Protein AF-A0A327H446-F1 (afdb_monomer_lite)

Secondary structure (DSSP, 8-state):
-HHHHHHHHHHHHHHHHHHHHHHHHT-GGGHHHHHHHHHHTT----S-HHHHHHHHHHHHHHHHHHHH-----HHHHTTTT---

Radius of gyration: 19.66 Å; chains: 1; bounding box: 49×25×62 Å

Foldseek 3Di:
DVVVVVVVVVVVVVQLVQLVVQLVCLPLVCLVVVVVVCVVVVHDDPDDSVVSSVVSVVSNVVSVCSNPVPVPCVVVVVVVVPDD

pLDDT: mean 75.73, std 14.69, range [46.09, 91.81]

Sequence (84 aa):
MHLLVLGSMRQMYWRRRIGIAMLVVFLPVNAPLFLLAVEAMDITINSPDWFVGLSFLSLFIIGGILAFMPRISLMRLFQDGTHP

Structure (mmCIF, N/CA/C/O backbone):
data_AF-A0A327H446-F1
#
_entry.id   AF-A0A327H446-F1
#
loop_
_atom_site.group_PDB
_atom_site.id
_atom_site.type_symbol
_atom_site.label_atom_id
_atom_site.label_alt_id
_atom_site.label_comp_id
_atom_site.label_asym_id
_atom_site.label_entity_id
_atom_site.label_seq_id
_atom_site.pdbx_PDB_ins_code
_atom_site.Cartn_x
_atom_site.Cartn_y
_atom_site.Cartn_z
_atom_site.occupancy
_atom_site.B_iso_or_equiv
_atom_site.auth_seq_id
_atom_site.auth_comp_id
_atom_site.auth_asym_id
_atom_site.auth_atom_id
_atom_site.pdbx_PDB_model_num
ATOM 1 N N . MET A 1 1 ? -36.843 11.066 10.053 1.00 48.94 1 MET A N 1
ATOM 2 C CA . MET A 1 1 ? -35.577 11.017 10.829 1.00 48.94 1 MET A CA 1
ATOM 3 C C . MET A 1 1 ? -34.907 9.632 10.861 1.00 48.94 1 MET A C 1
ATOM 5 O O . MET A 1 1 ? -33.697 9.579 11.015 1.00 48.94 1 MET A O 1
ATOM 9 N N . HIS A 1 2 ? -35.622 8.524 10.618 1.00 46.09 2 HIS A N 1
ATOM 10 C CA . HIS A 1 2 ? -35.059 7.157 10.621 1.00 46.09 2 HIS A CA 1
ATOM 11 C C . HIS A 1 2 ? -34.106 6.821 9.442 1.00 46.09 2 HIS A C 1
ATOM 13 O O . HIS A 1 2 ? -33.269 5.930 9.553 1.00 46.09 2 HIS A O 1
ATOM 19 N N . LEU A 1 3 ? -34.191 7.546 8.317 1.00 53.28 3 LEU A N 1
ATOM 20 C CA . LEU A 1 3 ? -33.394 7.275 7.105 1.00 53.28 3 LEU A CA 1
ATOM 21 C C . LEU A 1 3 ? -31.972 7.870 7.139 1.00 53.28 3 LEU A C 1
ATOM 23 O O . LEU A 1 3 ? -31.057 7.311 6.539 1.00 53.28 3 LEU A O 1
ATOM 27 N N . LEU A 1 4 ? -31.755 8.963 7.879 1.00 53.66 4 LEU A N 1
ATOM 28 C CA . LEU A 1 4 ? -30.438 9.615 7.976 1.00 53.66 4 LEU A CA 1
ATOM 29 C C . LEU A 1 4 ? -29.459 8.833 8.871 1.00 53.66 4 LEU A C 1
ATOM 31 O O . LEU A 1 4 ? -28.255 8.817 8.613 1.00 53.66 4 LEU A O 1
ATOM 35 N N . VAL A 1 5 ? -29.971 8.113 9.874 1.00 51.94 5 VAL A N 1
ATOM 36 C CA . VAL A 1 5 ? -29.158 7.272 10.771 1.00 51.94 5 VAL A CA 1
ATOM 37 C C . VAL A 1 5 ? -28.628 6.029 10.045 1.00 51.94 5 VAL A C 1
ATOM 39 O O . VAL A 1 5 ? -27.478 5.643 10.254 1.00 51.94 5 VAL A O 1
ATOM 42 N N . LEU A 1 6 ? -29.401 5.454 9.114 1.00 51.72 6 LEU A N 1
ATOM 43 C CA . LEU A 1 6 ? -28.944 4.331 8.285 1.00 51.72 6 LEU A CA 1
ATOM 44 C C . LEU A 1 6 ? -27.772 4.725 7.368 1.00 51.72 6 LEU A C 1
ATOM 46 O O . LEU A 1 6 ? -26.816 3.962 7.220 1.00 51.72 6 LEU A O 1
ATOM 50 N N . GLY A 1 7 ? -27.811 5.932 6.790 1.00 52.56 7 GLY A N 1
ATOM 51 C CA . GLY A 1 7 ? -26.711 6.472 5.981 1.00 52.56 7 GLY A CA 1
ATOM 52 C C . GLY A 1 7 ? -25.429 6.687 6.793 1.00 52.56 7 GLY A C 1
ATOM 53 O O . GLY A 1 7 ? -24.341 6.324 6.346 1.00 52.56 7 GLY A O 1
ATOM 54 N N . SER A 1 8 ? -25.566 7.196 8.019 1.00 50.72 8 SER A N 1
ATOM 55 C CA . SER A 1 8 ? -24.468 7.415 8.973 1.00 50.72 8 SER A CA 1
ATOM 56 C C . SER A 1 8 ? -23.796 6.106 9.430 1.00 50.72 8 SER A C 1
ATOM 58 O O . SER A 1 8 ? -22.568 5.986 9.400 1.00 50.72 8 SER A O 1
ATOM 60 N N . MET A 1 9 ? -24.585 5.076 9.752 1.00 51.03 9 MET A N 1
ATOM 61 C CA . MET A 1 9 ? -24.079 3.746 10.129 1.00 51.03 9 MET A CA 1
ATOM 62 C C . MET A 1 9 ? -23.362 3.051 8.957 1.00 51.03 9 MET A C 1
ATOM 64 O O . MET A 1 9 ? -22.321 2.416 9.145 1.00 51.03 9 MET A O 1
ATOM 68 N N . ARG A 1 10 ? -23.859 3.228 7.723 1.00 53.03 10 ARG A N 1
ATOM 69 C CA . ARG A 1 10 ? -23.236 2.704 6.494 1.00 53.03 10 ARG A CA 1
ATOM 70 C C . ARG A 1 10 ? -21.888 3.375 6.201 1.00 53.03 10 ARG A C 1
ATOM 72 O O . ARG A 1 10 ? -20.931 2.678 5.876 1.00 53.03 10 ARG A O 1
ATOM 79 N N . GLN A 1 11 ? -21.786 4.693 6.388 1.00 55.44 11 GLN A N 1
ATOM 80 C CA . GLN A 1 11 ? -20.542 5.471 6.249 1.00 55.44 11 GLN A CA 1
ATOM 81 C C . GLN A 1 11 ? -19.465 5.055 7.268 1.00 55.44 11 GLN A C 1
ATOM 83 O O . GLN A 1 11 ? -18.276 4.992 6.944 1.00 55.44 11 GLN A O 1
ATOM 88 N N . MET A 1 12 ? -19.870 4.716 8.496 1.00 58.53 12 MET A N 1
ATOM 89 C CA . MET A 1 12 ? -18.949 4.301 9.560 1.00 58.53 12 MET A CA 1
ATOM 90 C C . MET A 1 12 ? -18.276 2.951 9.259 1.00 58.53 12 MET A C 1
ATOM 92 O O . MET A 1 12 ? -17.071 2.807 9.472 1.00 58.53 12 MET A O 1
ATOM 96 N N . TYR A 1 13 ? -19.015 2.003 8.673 1.00 65.38 13 TYR A N 1
ATOM 97 C CA . TYR A 1 13 ? -18.455 0.750 8.149 1.00 65.38 13 TYR A CA 1
ATOM 98 C C . TYR A 1 13 ? -17.667 0.941 6.849 1.00 65.38 13 TYR A C 1
ATOM 100 O O . TYR A 1 13 ? -16.712 0.205 6.602 1.00 65.38 13 TYR A O 1
ATOM 108 N N . TRP A 1 14 ? -18.035 1.924 6.026 1.00 72.56 14 TRP A N 1
ATOM 109 C CA . TRP A 1 14 ? -17.406 2.163 4.727 1.00 72.56 14 TRP A CA 1
ATOM 110 C C . TRP A 1 14 ? -15.930 2.549 4.854 1.00 72.56 14 TRP A C 1
ATOM 112 O O . TRP A 1 14 ? -15.090 1.965 4.179 1.00 72.56 14 TRP A O 1
ATOM 122 N N . ARG A 1 15 ? -15.586 3.444 5.792 1.00 74.12 15 ARG A N 1
ATOM 123 C CA . ARG A 1 15 ? -14.185 3.836 6.054 1.00 74.12 15 ARG A CA 1
ATOM 124 C C . ARG A 1 15 ? -13.316 2.649 6.466 1.00 74.12 15 ARG A C 1
ATOM 126 O O . ARG A 1 15 ? -12.209 2.491 5.966 1.00 74.12 15 ARG A O 1
ATOM 133 N N . ARG A 1 16 ? -13.846 1.791 7.341 1.00 76.44 16 ARG A N 1
ATOM 134 C CA . ARG A 1 16 ? -13.144 0.590 7.805 1.00 76.44 16 ARG A CA 1
ATOM 135 C C . ARG A 1 16 ? -12.971 -0.428 6.678 1.00 76.44 16 ARG A C 1
ATOM 137 O O . ARG A 1 16 ? -11.895 -0.991 6.535 1.00 76.44 16 ARG A O 1
ATOM 144 N N . ARG A 1 17 ? -13.999 -0.620 5.843 1.00 81.50 17 ARG A N 1
ATOM 145 C CA . ARG A 1 17 ? -13.923 -1.473 4.646 1.00 81.50 17 ARG A CA 1
ATOM 146 C C . ARG A 1 17 ? -12.907 -0.957 3.632 1.00 81.50 17 ARG A C 1
ATOM 148 O O . ARG A 1 17 ? -12.154 -1.765 3.109 1.00 81.50 17 ARG A O 1
ATOM 155 N N . ILE A 1 18 ? -12.844 0.355 3.399 1.00 83.75 18 ILE A N 1
ATOM 156 C CA . ILE A 1 18 ? -11.829 0.966 2.528 1.00 83.75 18 ILE A CA 1
ATOM 157 C C . ILE A 1 18 ? -10.426 0.746 3.099 1.00 83.75 18 ILE A C 1
ATOM 159 O O . ILE A 1 18 ? -9.540 0.335 2.360 1.00 83.75 18 ILE A O 1
ATOM 163 N N . GLY A 1 19 ? -10.223 0.962 4.403 1.00 84.00 19 GLY A N 1
ATOM 164 C CA . GLY A 1 19 ? -8.927 0.718 5.042 1.00 84.00 19 GLY A CA 1
ATOM 165 C C . GLY A 1 19 ? -8.483 -0.745 4.929 1.00 84.00 19 GLY A C 1
ATOM 166 O O . GLY A 1 19 ? -7.347 -1.019 4.557 1.00 84.00 19 GLY A O 1
ATOM 167 N N . ILE A 1 20 ? -9.393 -1.695 5.174 1.00 85.12 20 ILE A N 1
ATOM 168 C CA . ILE A 1 20 ? -9.114 -3.132 5.012 1.00 85.12 20 ILE A CA 1
ATOM 169 C C . ILE A 1 20 ? -8.824 -3.475 3.544 1.00 85.12 20 ILE A C 1
ATOM 171 O O . ILE A 1 20 ? -7.887 -4.216 3.268 1.00 85.12 20 ILE A O 1
ATOM 175 N N . ALA A 1 21 ? -9.581 -2.920 2.595 1.00 86.94 21 ALA A N 1
ATOM 176 C CA . ALA A 1 21 ? -9.319 -3.121 1.173 1.00 86.94 21 ALA A CA 1
ATOM 177 C C . ALA A 1 21 ? -7.938 -2.576 0.772 1.00 86.94 21 ALA A C 1
ATOM 179 O O . ALA A 1 21 ? -7.195 -3.268 0.084 1.00 86.94 21 ALA A O 1
ATOM 180 N N . MET A 1 22 ? -7.554 -1.391 1.260 1.00 86.12 22 MET A N 1
ATOM 181 C CA . MET A 1 22 ? -6.213 -0.837 1.053 1.00 86.12 22 MET A CA 1
ATOM 182 C C . MET A 1 22 ? -5.119 -1.745 1.621 1.00 86.12 22 MET A C 1
ATOM 184 O O . MET A 1 22 ? -4.117 -1.955 0.950 1.00 86.12 22 MET A O 1
ATOM 188 N N . LEU A 1 23 ? -5.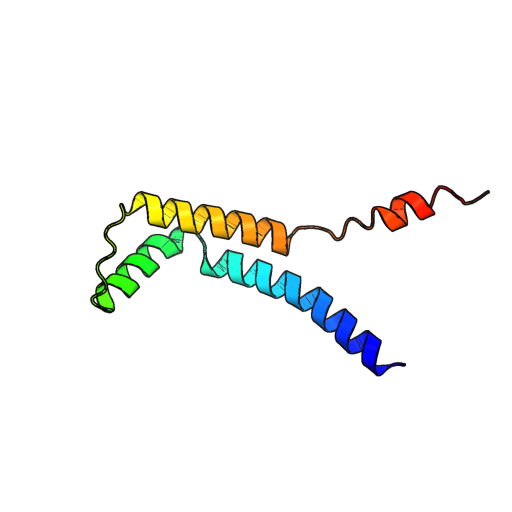312 -2.327 2.808 1.00 88.44 23 LEU A N 1
ATOM 189 C CA . LEU A 1 23 ? -4.353 -3.276 3.385 1.00 88.44 23 LEU A CA 1
ATOM 190 C C . LEU A 1 23 ? -4.148 -4.513 2.499 1.00 88.44 23 LEU A C 1
ATOM 192 O O . LEU A 1 23 ? -3.022 -4.960 2.315 1.00 88.44 23 LEU A O 1
ATOM 196 N N . VAL A 1 24 ? -5.229 -5.069 1.948 1.00 87.94 24 VAL A N 1
ATOM 197 C CA . VAL A 1 24 ? -5.156 -6.274 1.107 1.00 87.94 24 VAL A CA 1
ATOM 198 C C . VAL A 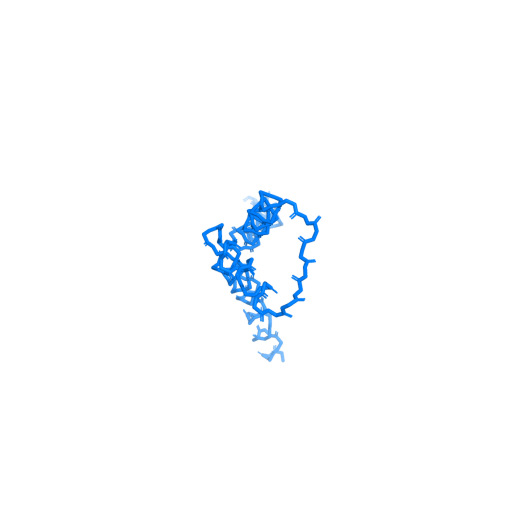1 24 ? -4.555 -5.965 -0.264 1.00 87.94 24 VAL A C 1
ATOM 200 O O . VAL A 1 24 ? -3.742 -6.738 -0.760 1.00 87.94 24 VAL A O 1
ATOM 203 N N . VAL A 1 25 ? -4.932 -4.839 -0.874 1.00 86.88 25 VAL A N 1
ATOM 204 C CA . VAL A 1 25 ? -4.467 -4.449 -2.215 1.00 86.88 25 VAL A CA 1
ATOM 205 C C . VAL A 1 25 ? -3.008 -3.998 -2.190 1.00 86.88 25 VAL A C 1
ATOM 207 O O . VAL A 1 25 ? -2.219 -4.448 -3.017 1.00 86.88 25 VAL A O 1
ATOM 210 N N . PHE A 1 26 ? -2.620 -3.168 -1.221 1.00 88.94 26 PHE A N 1
ATOM 211 C CA . PHE A 1 26 ? -1.269 -2.598 -1.130 1.00 88.94 26 PHE A CA 1
ATOM 212 C C . PHE A 1 26 ? -0.318 -3.420 -0.259 1.00 88.94 26 PHE A C 1
ATOM 214 O O . PHE A 1 26 ? 0.692 -2.911 0.219 1.00 88.94 26 PHE A O 1
ATOM 221 N N . LEU A 1 27 ? -0.619 -4.699 -0.048 1.00 89.19 27 LEU A N 1
ATOM 222 C CA . LEU A 1 27 ? 0.266 -5.594 0.682 1.00 89.19 27 LEU A CA 1
ATOM 223 C C . LEU A 1 27 ? 1.640 -5.620 -0.021 1.00 89.19 27 LEU A C 1
ATOM 225 O O . LEU A 1 27 ? 1.671 -5.745 -1.245 1.00 89.19 27 LEU A O 1
ATOM 229 N N . PRO A 1 28 ? 2.779 -5.510 0.691 1.00 83.56 28 PRO A N 1
ATOM 230 C CA . PRO A 1 28 ? 4.094 -5.390 0.048 1.00 83.56 28 PRO A CA 1
ATOM 231 C C . PRO A 1 28 ? 4.425 -6.537 -0.917 1.00 83.56 28 PRO A C 1
ATOM 233 O O . PRO A 1 28 ? 5.103 -6.334 -1.920 1.00 83.56 28 PRO A O 1
ATOM 236 N N . VAL A 1 29 ? 3.882 -7.732 -0.657 1.00 87.19 29 VAL A N 1
ATOM 237 C CA . VAL A 1 29 ? 3.993 -8.904 -1.541 1.00 87.19 29 VAL A CA 1
ATOM 238 C C . VAL A 1 29 ? 3.335 -8.698 -2.915 1.00 87.19 29 VAL A C 1
ATOM 240 O O . VAL A 1 29 ? 3.697 -9.376 -3.870 1.00 87.19 29 VAL A O 1
ATOM 243 N N . ASN A 1 30 ? 2.400 -7.751 -3.038 1.00 89.88 30 ASN A N 1
ATOM 244 C CA . ASN A 1 30 ? 1.743 -7.399 -4.295 1.00 89.88 30 ASN A CA 1
ATOM 245 C C . ASN A 1 30 ? 2.555 -6.393 -5.122 1.00 89.88 30 ASN A C 1
ATOM 247 O O . ASN A 1 30 ? 2.229 -6.187 -6.287 1.00 89.88 30 ASN A O 1
ATOM 251 N N . ALA A 1 31 ? 3.604 -5.771 -4.569 1.00 87.06 31 ALA A N 1
ATOM 252 C CA . ALA A 1 31 ? 4.409 -4.800 -5.310 1.00 87.06 31 ALA A CA 1
ATOM 253 C C . ALA A 1 31 ? 5.080 -5.410 -6.565 1.00 87.06 31 ALA A C 1
ATOM 255 O O . ALA A 1 31 ? 4.966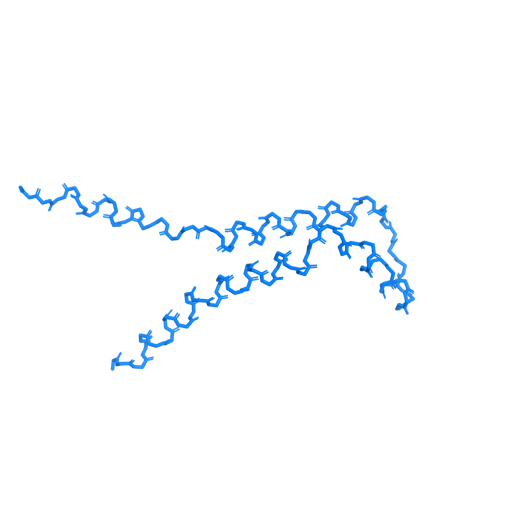 -4.805 -7.630 1.00 87.06 31 ALA A O 1
ATOM 256 N N . PRO A 1 32 ? 5.674 -6.624 -6.523 1.00 88.50 32 PRO A N 1
ATOM 257 C CA . PRO A 1 32 ? 6.158 -7.301 -7.730 1.00 88.50 32 PRO A CA 1
ATOM 258 C C . PRO A 1 32 ? 5.042 -7.634 -8.730 1.00 88.50 32 PRO A C 1
ATOM 260 O O . PRO A 1 32 ? 5.235 -7.492 -9.931 1.00 88.50 32 PRO A O 1
ATOM 263 N N . LEU A 1 33 ? 3.856 -8.035 -8.253 1.00 90.00 33 LEU A N 1
ATOM 264 C CA . LEU A 1 33 ? 2.704 -8.304 -9.126 1.00 90.00 33 LEU A CA 1
ATOM 265 C C . LEU A 1 33 ? 2.243 -7.036 -9.852 1.00 90.00 33 LEU A C 1
ATOM 267 O O . LEU A 1 33 ? 1.856 -7.098 -11.015 1.00 90.00 33 LEU A O 1
ATOM 271 N N . PHE A 1 34 ? 2.305 -5.889 -9.177 1.00 87.88 34 PHE A N 1
ATOM 272 C CA . PHE A 1 34 ? 1.998 -4.599 -9.776 1.00 87.88 34 PHE A CA 1
ATOM 273 C C . PHE A 1 34 ? 3.032 -4.204 -10.831 1.00 87.88 34 PHE A C 1
ATOM 275 O O . PHE A 1 34 ? 2.641 -3.792 -11.915 1.00 87.88 34 PHE A O 1
ATOM 282 N N . LEU A 1 35 ? 4.328 -4.387 -10.558 1.00 87.75 35 LEU A N 1
ATOM 283 C CA . LEU A 1 35 ? 5.386 -4.158 -11.550 1.00 87.75 35 LEU A CA 1
ATOM 284 C C . LEU A 1 35 ? 5.164 -5.003 -12.810 1.00 87.75 35 LEU A C 1
ATOM 286 O O . LEU A 1 35 ? 5.140 -4.454 -13.906 1.00 87.75 35 LEU A O 1
ATOM 290 N N . LEU A 1 36 ? 4.886 -6.300 -12.646 1.00 89.56 36 LEU A N 1
ATOM 291 C CA . LEU A 1 36 ? 4.580 -7.201 -13.761 1.00 89.56 36 LEU A CA 1
ATOM 292 C C . LEU A 1 36 ? 3.322 -6.780 -14.531 1.00 89.56 36 LEU A C 1
ATOM 294 O O . LEU A 1 36 ? 3.291 -6.866 -15.755 1.00 89.56 36 LEU A O 1
ATOM 298 N N . ALA A 1 37 ? 2.277 -6.321 -13.836 1.00 89.31 37 ALA A N 1
ATOM 299 C CA . ALA A 1 37 ? 1.061 -5.834 -14.481 1.00 89.31 37 ALA A CA 1
ATOM 300 C C . ALA A 1 37 ? 1.313 -4.552 -15.288 1.00 89.31 37 ALA A C 1
ATOM 302 O O . ALA A 1 37 ? 0.766 -4.400 -16.375 1.00 89.31 37 ALA A O 1
ATOM 303 N N . VAL A 1 38 ? 2.142 -3.641 -14.775 1.00 89.00 38 VAL A N 1
ATOM 304 C CA . VAL A 1 38 ? 2.487 -2.388 -15.458 1.00 89.00 38 VAL A CA 1
ATOM 305 C C . VAL A 1 38 ? 3.405 -2.646 -16.657 1.00 89.00 38 VAL A C 1
ATOM 307 O O . VAL A 1 38 ? 3.192 -2.063 -17.720 1.00 89.00 38 VAL A O 1
ATOM 310 N N . GLU A 1 39 ? 4.343 -3.583 -16.532 1.00 87.56 39 GLU A N 1
ATOM 311 C CA . GLU A 1 39 ? 5.173 -4.055 -17.644 1.00 87.56 39 GLU A CA 1
ATOM 312 C C . GLU A 1 39 ? 4.328 -4.743 -18.728 1.00 87.56 39 GLU A C 1
ATOM 314 O O . GLU A 1 39 ? 4.496 -4.467 -19.912 1.00 87.56 39 GLU A O 1
ATOM 319 N N . ALA A 1 40 ? 3.323 -5.538 -18.344 1.00 89.75 40 ALA A N 1
ATOM 320 C CA . ALA A 1 40 ? 2.361 -6.122 -19.284 1.00 89.75 40 ALA A CA 1
ATOM 321 C C . ALA A 1 40 ? 1.478 -5.078 -19.999 1.00 89.75 40 ALA A C 1
ATOM 323 O O . ALA A 1 40 ? 0.893 -5.379 -21.039 1.00 89.75 40 ALA A O 1
ATOM 324 N N . MET A 1 41 ? 1.368 -3.864 -19.454 1.00 89.62 41 MET A N 1
ATOM 325 C CA . MET A 1 41 ? 0.671 -2.734 -20.075 1.00 89.62 41 MET A CA 1
ATOM 326 C C . MET A 1 41 ? 1.591 -1.866 -20.950 1.00 89.62 41 MET A C 1
ATOM 328 O O . MET A 1 41 ? 1.140 -0.828 -21.432 1.00 89.62 41 MET A O 1
ATOM 332 N N . ASP A 1 42 ? 2.847 -2.280 -21.159 1.00 85.31 42 ASP A N 1
ATOM 333 C CA . ASP A 1 42 ? 3.879 -1.555 -21.918 1.00 85.31 42 ASP A CA 1
ATOM 334 C C . ASP A 1 42 ? 4.169 -0.148 -21.351 1.00 85.31 42 ASP A C 1
ATOM 336 O O . ASP A 1 42 ? 4.564 0.788 -22.047 1.00 85.31 42 ASP A O 1
ATOM 340 N N . ILE A 1 43 ? 3.941 0.022 -20.044 1.00 84.38 43 ILE A N 1
ATOM 341 C CA . ILE A 1 43 ? 4.214 1.261 -19.321 1.00 84.38 43 ILE A CA 1
ATOM 342 C C . ILE A 1 43 ? 5.582 1.119 -18.659 1.00 84.38 43 ILE A C 1
ATOM 344 O O . ILE A 1 43 ? 5.771 0.362 -17.709 1.00 84.38 43 ILE A O 1
ATOM 348 N N . THR A 1 44 ? 6.551 1.901 -19.117 1.00 77.50 44 THR A N 1
ATOM 349 C CA . THR A 1 44 ? 7.880 1.934 -18.503 1.00 77.50 44 THR A CA 1
ATOM 350 C C . THR A 1 44 ? 7.859 2.763 -17.222 1.00 77.50 44 THR A C 1
ATOM 352 O O . THR A 1 44 ? 7.774 3.995 -17.263 1.00 77.50 44 THR A O 1
ATOM 355 N N . ILE A 1 45 ? 7.973 2.106 -16.067 1.00 75.50 45 ILE A N 1
ATOM 356 C CA . ILE A 1 45 ? 8.216 2.787 -14.793 1.00 75.50 45 ILE A CA 1
ATOM 357 C C . ILE A 1 45 ? 9.706 3.145 -14.727 1.00 75.50 45 ILE A C 1
ATOM 359 O O . ILE A 1 45 ? 10.551 2.288 -14.514 1.00 75.50 45 ILE A O 1
ATOM 363 N N . ASN A 1 46 ? 10.044 4.430 -14.864 1.00 79.75 46 ASN A N 1
ATOM 364 C CA . ASN A 1 46 ? 11.429 4.921 -14.748 1.00 79.75 46 ASN A CA 1
ATOM 365 C C . ASN A 1 46 ? 11.889 5.086 -13.279 1.00 79.75 46 ASN A C 1
ATOM 367 O O . ASN A 1 46 ? 12.688 5.960 -12.950 1.00 79.75 46 ASN A O 1
ATOM 371 N N . SER A 1 47 ? 11.301 4.315 -12.364 1.00 81.19 47 SER A N 1
ATOM 372 C CA . SER A 1 47 ? 11.576 4.360 -10.924 1.00 81.19 47 SER A CA 1
ATOM 373 C C . SER A 1 47 ? 12.244 3.056 -10.501 1.00 81.19 47 SER A C 1
ATOM 375 O O . SER A 1 47 ? 11.893 2.014 -11.043 1.00 81.19 47 SER A O 1
ATOM 377 N N . PRO A 1 48 ? 13.148 3.071 -9.512 1.00 85.62 48 PRO A N 1
ATOM 378 C CA . PRO A 1 48 ? 13.718 1.838 -8.986 1.00 85.62 48 PRO A CA 1
ATOM 379 C C . PRO A 1 48 ? 12.644 0.923 -8.376 1.00 85.62 48 PRO A C 1
ATOM 381 O O . PRO A 1 48 ? 11.767 1.405 -7.658 1.00 85.62 48 PRO A O 1
ATOM 384 N N . ASP A 1 49 ? 12.763 -0.394 -8.545 1.00 84.19 49 ASP A N 1
ATOM 385 C CA . ASP A 1 49 ? 11.799 -1.375 -8.009 1.00 84.19 49 ASP A CA 1
ATOM 386 C C . ASP A 1 49 ? 11.591 -1.248 -6.492 1.00 84.19 49 ASP A C 1
ATOM 388 O O . ASP A 1 49 ? 10.473 -1.357 -5.976 1.00 84.19 49 ASP A O 1
ATOM 392 N N . TRP A 1 50 ? 12.666 -0.941 -5.757 1.00 83.75 50 TRP A N 1
ATOM 393 C CA . TRP A 1 50 ? 12.611 -0.724 -4.310 1.00 83.75 50 TRP A CA 1
ATOM 394 C C . TRP A 1 50 ? 11.730 0.474 -3.931 1.00 83.75 50 TRP A C 1
ATOM 396 O O . TRP A 1 50 ? 11.110 0.467 -2.868 1.00 83.75 50 TRP A O 1
ATOM 406 N N . PHE A 1 51 ? 11.626 1.484 -4.802 1.00 89.31 51 PHE A N 1
ATOM 407 C CA . PHE A 1 51 ? 10.786 2.661 -4.591 1.00 89.31 51 PHE A CA 1
ATOM 408 C C . PHE A 1 51 ? 9.297 2.319 -4.726 1.00 89.31 51 PHE A C 1
ATOM 410 O O . PHE A 1 51 ? 8.467 2.818 -3.962 1.00 89.31 51 PHE A O 1
ATOM 417 N N . VAL A 1 52 ? 8.952 1.413 -5.645 1.00 87.44 52 VAL A N 1
ATOM 418 C CA . VAL A 1 52 ? 7.580 0.904 -5.798 1.00 87.44 52 VAL A CA 1
ATOM 419 C C . VAL A 1 52 ? 7.183 0.077 -4.575 1.00 87.44 52 VAL A C 1
ATOM 421 O O . VAL A 1 52 ? 6.114 0.299 -4.004 1.00 87.44 52 VAL A O 1
ATOM 424 N N . GLY A 1 53 ? 8.078 -0.791 -4.094 1.00 89.19 53 GLY A N 1
ATOM 425 C CA . GLY A 1 53 ? 7.882 -1.524 -2.839 1.00 89.19 53 GLY A CA 1
ATOM 426 C C . GLY A 1 53 ? 7.694 -0.602 -1.627 1.00 89.19 53 GLY A C 1
ATOM 427 O O . GLY A 1 53 ? 6.773 -0.801 -0.832 1.00 89.19 53 GLY A O 1
ATOM 428 N N . LEU A 1 54 ? 8.510 0.452 -1.512 1.00 91.00 54 LEU A N 1
ATOM 429 C CA . LEU A 1 54 ? 8.394 1.462 -0.453 1.00 91.00 54 LEU A CA 1
ATOM 430 C C . LEU A 1 54 ? 7.057 2.220 -0.527 1.00 91.00 54 LEU A C 1
ATOM 432 O O . LEU A 1 54 ? 6.422 2.483 0.497 1.00 91.00 54 LEU A O 1
ATOM 436 N N . SER A 1 55 ? 6.599 2.529 -1.741 1.00 90.12 55 SER A N 1
ATOM 437 C CA . SER A 1 55 ? 5.316 3.193 -1.978 1.00 90.12 55 SER A CA 1
ATOM 438 C C . SER A 1 55 ? 4.150 2.309 -1.527 1.00 90.12 55 SER A C 1
ATOM 440 O O . SER A 1 55 ? 3.293 2.770 -0.773 1.00 90.12 55 SER A O 1
ATOM 442 N N . PHE A 1 56 ? 4.161 1.018 -1.876 1.00 90.50 56 PHE A N 1
ATOM 443 C CA . PHE A 1 56 ? 3.173 0.043 -1.396 1.00 90.50 56 PHE A CA 1
ATOM 444 C C . PHE A 1 56 ? 3.188 -0.083 0.129 1.00 90.50 56 PHE A C 1
ATOM 446 O O . PHE A 1 56 ? 2.132 -0.042 0.757 1.00 90.50 56 PHE A O 1
ATOM 453 N N . LEU A 1 57 ? 4.373 -0.142 0.741 1.00 91.00 57 LEU A N 1
ATOM 454 C CA . LEU A 1 57 ? 4.511 -0.191 2.195 1.00 91.00 57 LEU A CA 1
ATOM 455 C C . LEU A 1 57 ? 3.911 1.051 2.875 1.00 91.00 57 LEU A C 1
ATOM 457 O O . LEU A 1 57 ? 3.185 0.923 3.860 1.00 91.00 57 LEU A O 1
ATOM 461 N N . SER A 1 58 ? 4.169 2.251 2.350 1.00 91.81 58 SER A N 1
ATOM 462 C CA . SER A 1 58 ? 3.600 3.483 2.911 1.00 91.81 58 SER A CA 1
ATOM 463 C C . SER A 1 58 ? 2.071 3.528 2.785 1.00 91.81 58 SER A C 1
ATOM 465 O O . SER A 1 58 ? 1.385 3.836 3.761 1.00 91.81 58 SER A O 1
ATOM 467 N N . LEU A 1 59 ? 1.518 3.127 1.634 1.00 89.88 59 LEU A N 1
ATOM 468 C CA . LEU A 1 59 ? 0.073 3.018 1.414 1.00 89.88 59 LEU A CA 1
ATOM 469 C C . LEU A 1 59 ? -0.571 1.956 2.310 1.00 89.88 59 LEU A C 1
ATOM 471 O O . LEU A 1 59 ? -1.659 2.182 2.838 1.00 89.88 59 LEU A O 1
ATOM 475 N N . PHE A 1 60 ? 0.112 0.835 2.541 1.00 90.50 60 PHE A N 1
ATOM 476 C CA . PHE A 1 60 ? -0.318 -0.199 3.476 1.00 90.50 60 PHE A CA 1
ATOM 477 C C . PHE A 1 60 ? -0.408 0.342 4.904 1.00 90.50 60 PHE A C 1
ATOM 479 O O . PHE A 1 60 ? -1.425 0.156 5.570 1.00 90.50 60 PHE A O 1
ATOM 486 N N . ILE A 1 61 ? 0.612 1.071 5.367 1.00 89.81 61 ILE A N 1
ATOM 487 C CA . ILE A 1 61 ? 0.613 1.690 6.700 1.00 89.81 61 ILE A CA 1
ATOM 488 C C . ILE A 1 61 ? -0.535 2.698 6.821 1.00 89.81 61 ILE A C 1
ATOM 490 O O . ILE A 1 61 ? -1.273 2.668 7.805 1.00 89.81 61 ILE A O 1
ATOM 494 N N . ILE A 1 62 ? -0.747 3.545 5.810 1.00 88.81 62 ILE A N 1
ATOM 495 C CA . ILE A 1 62 ? -1.858 4.509 5.783 1.00 88.81 62 ILE A CA 1
ATOM 496 C C . ILE A 1 62 ? -3.211 3.785 5.805 1.00 88.81 62 ILE A C 1
ATOM 498 O O . ILE A 1 62 ? -4.100 4.163 6.570 1.00 88.81 62 ILE A O 1
ATOM 502 N N . GLY A 1 63 ? -3.362 2.719 5.017 1.00 85.31 63 GLY A N 1
ATOM 503 C CA . GLY A 1 63 ? -4.550 1.867 5.004 1.00 85.31 63 GLY A CA 1
ATOM 504 C C . GLY A 1 63 ? -4.804 1.212 6.362 1.00 85.31 63 GLY A C 1
ATOM 505 O O . GLY A 1 63 ? -5.940 1.194 6.833 1.00 85.31 63 GLY A O 1
ATOM 506 N N . GLY A 1 64 ? -3.742 0.763 7.033 1.00 84.62 64 GLY A N 1
ATOM 507 C CA . GLY A 1 64 ? -3.773 0.216 8.387 1.00 84.62 64 GLY A CA 1
ATOM 508 C C . GLY A 1 64 ? -4.221 1.234 9.414 1.00 84.62 64 GLY A C 1
ATOM 509 O O . GLY A 1 64 ? -5.156 0.971 10.169 1.00 84.62 64 GLY A O 1
ATOM 510 N N . ILE A 1 65 ? -3.635 2.429 9.388 1.00 85.94 65 ILE A N 1
ATOM 511 C CA . ILE A 1 65 ? -4.083 3.537 10.227 1.00 85.94 65 ILE A CA 1
ATOM 512 C C . ILE A 1 65 ? -5.558 3.816 9.935 1.00 85.94 65 ILE A C 1
ATOM 514 O O . ILE A 1 65 ? -6.350 3.870 10.858 1.00 85.94 65 ILE A O 1
ATOM 518 N N . LEU A 1 66 ? -5.997 3.895 8.681 1.00 80.56 66 LEU A N 1
ATOM 519 C CA . LEU A 1 66 ? -7.400 4.171 8.367 1.00 80.56 66 LEU A CA 1
ATOM 520 C C . LEU A 1 66 ? -8.366 3.053 8.817 1.00 80.56 66 LEU A C 1
ATOM 522 O O . LEU A 1 66 ? -9.487 3.347 9.242 1.00 80.56 66 LEU A O 1
ATOM 526 N N . ALA A 1 67 ? -7.942 1.789 8.732 1.00 80.00 67 ALA A N 1
ATOM 527 C CA . ALA A 1 67 ? -8.723 0.613 9.118 1.00 80.00 67 ALA A CA 1
ATOM 528 C C . ALA A 1 67 ? -8.840 0.448 10.638 1.00 80.00 67 ALA A C 1
ATOM 530 O O . ALA A 1 67 ? -9.897 0.052 11.142 1.00 80.00 67 ALA A O 1
ATOM 531 N N . PHE A 1 68 ? -7.749 0.725 11.351 1.00 76.44 68 PHE A N 1
ATOM 532 C CA . PHE A 1 68 ? -7.625 0.498 12.785 1.00 76.44 68 PHE A CA 1
ATOM 533 C C . PHE A 1 68 ? -7.747 1.766 13.616 1.00 76.44 68 PHE A C 1
ATOM 535 O O . PHE A 1 68 ? -7.915 1.621 14.822 1.00 76.44 68 PHE A O 1
ATOM 542 N N . MET A 1 69 ? -7.718 2.969 13.019 1.00 71.12 69 MET A N 1
ATOM 543 C CA . MET A 1 69 ? -7.879 4.232 13.742 1.00 71.12 69 MET A CA 1
ATOM 544 C C . MET A 1 69 ? -9.213 4.175 14.478 1.00 71.12 69 MET A C 1
ATOM 546 O O . MET A 1 69 ? -10.279 4.287 13.850 1.00 71.12 69 MET A O 1
ATOM 550 N N . PRO A 1 70 ? -9.175 3.998 15.810 1.00 54.72 70 PRO A N 1
ATOM 551 C CA . PRO A 1 70 ? -10.378 4.036 16.595 1.00 54.72 70 PRO A CA 1
ATOM 552 C C . PRO A 1 70 ? -10.929 5.442 16.401 1.00 54.72 70 PRO A C 1
ATOM 554 O O . PRO A 1 70 ? -10.181 6.424 16.392 1.00 54.72 70 PRO A O 1
ATOM 557 N N . ARG A 1 71 ? -12.247 5.578 16.270 1.00 57.66 71 ARG A N 1
ATOM 558 C CA . ARG A 1 71 ? -12.873 6.837 16.670 1.00 57.66 71 ARG A CA 1
ATOM 559 C C . ARG A 1 71 ? -12.599 6.936 18.166 1.00 57.66 71 ARG A C 1
ATOM 561 O O . ARG A 1 71 ? -13.409 6.466 18.957 1.00 57.66 71 ARG A O 1
ATOM 568 N N . ILE A 1 72 ? -11.436 7.463 18.548 1.00 55.41 72 ILE A N 1
ATOM 569 C CA . ILE A 1 72 ? -11.201 7.920 19.905 1.00 55.41 72 ILE A CA 1
ATOM 570 C C . ILE A 1 72 ? -12.246 9.007 20.038 1.00 55.41 72 ILE A C 1
ATOM 572 O O . ILE A 1 72 ? -12.120 10.103 19.492 1.00 55.41 72 ILE A O 1
ATOM 576 N N . SER A 1 73 ? -13.360 8.645 20.658 1.00 54.50 73 SER A N 1
ATOM 577 C CA . SER A 1 73 ? -14.366 9.589 21.078 1.00 54.50 73 SER A CA 1
ATOM 578 C C . SER A 1 73 ? -13.743 10.298 22.271 1.00 54.50 73 SER A C 1
ATOM 580 O O . SER A 1 73 ? -14.151 10.107 23.405 1.00 54.50 73 SER A O 1
ATOM 582 N N . LEU A 1 74 ? -12.691 11.071 22.003 1.00 58.34 74 LEU A N 1
ATOM 583 C CA . LEU A 1 74 ? -12.012 11.941 22.947 1.00 58.34 74 LEU A CA 1
ATOM 584 C C . LEU A 1 74 ? -13.069 12.841 23.598 1.00 58.34 74 LEU A C 1
ATOM 586 O O . LEU A 1 74 ? -13.092 13.016 24.805 1.00 58.34 74 LEU A O 1
ATOM 590 N N . MET A 1 75 ? -14.065 13.243 22.805 1.00 57.44 75 MET A N 1
ATOM 591 C CA . MET A 1 75 ? -15.262 13.950 23.249 1.00 57.44 75 MET A CA 1
ATOM 592 C C . MET A 1 75 ? -16.164 13.164 24.220 1.00 57.44 75 MET A C 1
ATOM 594 O O . MET A 1 75 ? -16.791 13.791 25.057 1.00 57.44 75 MET A O 1
ATOM 598 N N . ARG A 1 76 ? -16.213 11.820 24.161 1.00 59.34 76 ARG A N 1
ATOM 599 C CA . ARG A 1 76 ? -16.911 11.006 25.183 1.00 59.34 76 ARG A CA 1
ATOM 600 C C . ARG A 1 76 ? -16.07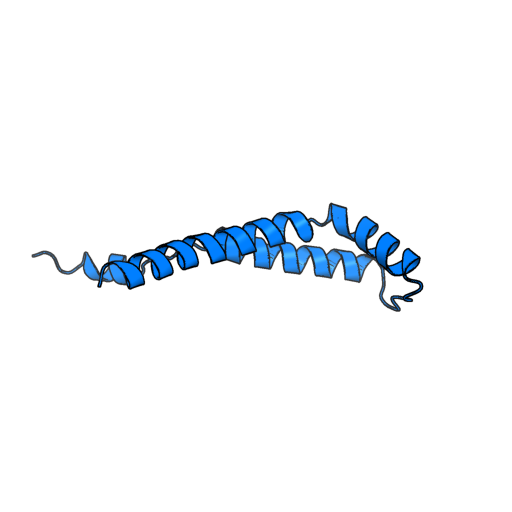8 10.874 26.457 1.00 59.34 76 ARG A C 1
ATOM 602 O O . ARG A 1 76 ? -16.628 10.984 27.538 1.00 59.34 76 ARG A O 1
ATOM 609 N N . LEU A 1 77 ? -14.756 10.737 26.328 1.00 62.66 77 LEU A N 1
ATOM 610 C CA . LEU A 1 77 ? -13.847 10.679 27.478 1.00 62.66 77 LEU A CA 1
ATOM 611 C C . LEU A 1 77 ? -13.863 11.985 28.302 1.00 62.66 77 LEU A C 1
ATOM 613 O O . LEU A 1 77 ? -13.748 11.944 29.519 1.00 62.66 77 LEU A O 1
ATOM 617 N N . PHE A 1 78 ? -14.047 13.138 27.647 1.00 64.19 78 PHE A N 1
ATOM 618 C CA . PHE A 1 78 ? -14.221 14.440 28.309 1.00 64.19 78 PHE A CA 1
ATOM 619 C C . PHE A 1 78 ? -15.667 14.735 28.755 1.00 64.19 78 PHE A C 1
ATOM 621 O O . PHE A 1 78 ? -15.873 15.690 29.497 1.00 64.19 78 PHE A O 1
ATOM 628 N N . GLN A 1 79 ? -16.661 13.943 28.332 1.00 62.03 79 GLN A N 1
ATOM 629 C CA . GLN A 1 79 ? -18.052 14.050 28.807 1.00 62.03 79 GLN A CA 1
ATOM 630 C C . GLN A 1 79 ? -18.290 13.278 30.115 1.00 62.03 79 GLN A C 1
ATOM 632 O O . GLN A 1 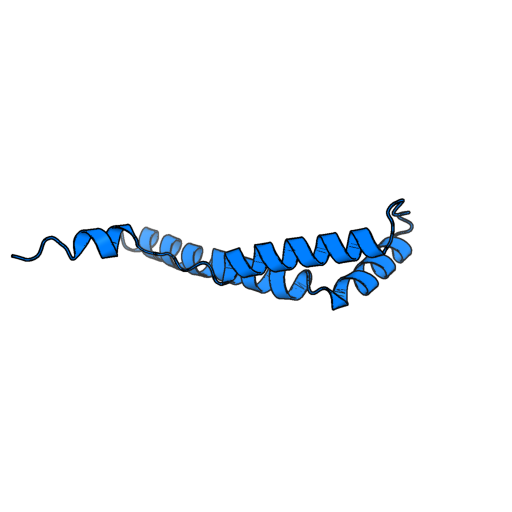79 ? -19.113 13.705 30.918 1.00 62.03 79 GLN A O 1
ATOM 637 N N . ASP A 1 80 ? -17.540 12.201 30.372 1.00 62.50 80 ASP A N 1
ATOM 638 C CA . ASP A 1 80 ? -17.665 11.408 31.609 1.00 62.50 80 ASP A CA 1
ATOM 639 C C . ASP A 1 80 ? -17.043 12.090 32.848 1.00 62.50 80 ASP A C 1
ATOM 641 O O . ASP A 1 80 ? -17.224 11.627 33.970 1.00 62.50 80 ASP A O 1
ATOM 645 N N . GLY A 1 81 ? -16.347 13.223 32.680 1.00 61.75 81 GLY A N 1
ATOM 646 C CA . GLY A 1 81 ? -15.798 14.028 33.782 1.00 61.75 81 GLY A CA 1
ATOM 647 C C . GLY A 1 81 ? -16.807 14.955 34.474 1.00 61.75 81 GLY A C 1
ATOM 648 O O . GLY A 1 81 ? -16.427 15.700 35.374 1.00 61.75 81 GLY A O 1
ATOM 649 N N . THR A 1 82 ? -18.075 14.946 34.054 1.00 57.31 82 THR A N 1
ATOM 650 C CA . THR A 1 82 ? -19.147 15.781 34.624 1.00 57.31 82 THR A CA 1
ATOM 651 C C . THR A 1 82 ? -20.336 14.941 35.083 1.00 57.31 82 THR A C 1
ATOM 653 O O . TH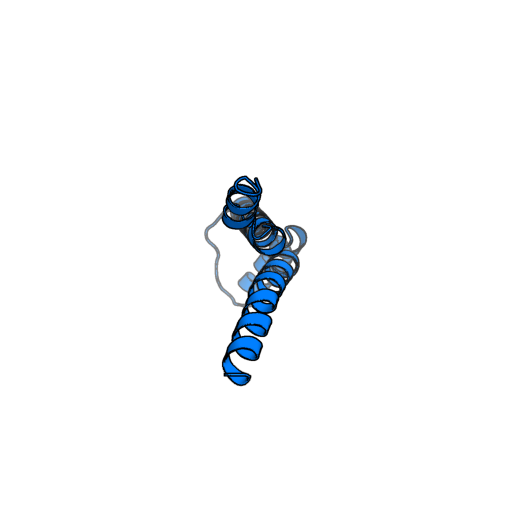R A 1 82 ? -21.478 15.212 34.716 1.00 57.31 82 THR A O 1
ATOM 656 N N . HIS A 1 83 ? -20.069 13.910 35.881 1.00 55.16 83 HIS A N 1
ATOM 657 C CA . HIS A 1 83 ? -21.075 13.313 36.756 1.00 55.16 83 HIS A CA 1
ATOM 658 C C . HIS A 1 83 ? -20.759 13.758 38.198 1.00 55.16 83 HIS A C 1
ATOM 660 O O . HIS A 1 83 ? -19.603 13.613 38.597 1.00 55.16 83 HIS A O 1
ATOM 666 N N . PRO A 1 84 ? -21.715 14.379 38.923 1.00 56.84 84 PRO A N 1
ATOM 667 C CA . PRO A 1 84 ? -21.512 14.851 40.296 1.00 56.84 84 PRO A CA 1
ATOM 668 C C . PRO A 1 84 ? -21.215 13.713 41.278 1.00 56.84 84 PRO A C 1
ATOM 670 O O . PRO A 1 84 ? -21.688 12.579 41.032 1.00 56.84 84 PRO A O 1
#